Protein AF-A0A0F9HPQ7-F1 (afdb_monomer_lite)

Sequence (73 aa):
MEKKNKKNIDLEMKRNAIENIIRKFSGASKIPVHGGMFKVVVGRMILNAIVSEVIGSKFIIKKMPGSPVYLGK

pLDDT: mean 86.3, std 13.56, range [44.91, 97.44]

Radius of gyration: 15.59 Å; chains: 1; bounding box: 44×23×39 Å

Organism: NCBI:txid412755

Structure (mmCIF, N/CA/C/O backbone):
data_AF-A0A0F9HPQ7-F1
#
_entry.id   AF-A0A0F9HPQ7-F1
#
loop_
_atom_site.group_PDB
_atom_site.id
_atom_site.type_symbol
_atom_site.label_atom_id
_atom_site.label_alt_id
_atom_site.label_comp_id
_atom_site.label_asym_id
_atom_site.label_entity_id
_atom_site.label_seq_id
_atom_site.pdbx_PDB_ins_code
_atom_site.Cartn_x
_atom_site.Cartn_y
_atom_site.Cartn_z
_atom_site.occupancy
_atom_site.B_iso_or_equiv
_atom_site.auth_seq_id
_atom_site.auth_comp_id
_atom_site.auth_asym_id
_atom_site.auth_atom_id
_atom_site.pdbx_PDB_model_num
ATOM 1 N N . MET A 1 1 ? 9.897 12.375 -26.492 1.00 44.91 1 MET A N 1
ATOM 2 C CA . MET A 1 1 ? 9.444 12.022 -25.126 1.00 44.91 1 MET A CA 1
ATOM 3 C C . MET A 1 1 ? 8.108 11.301 -25.249 1.00 44.91 1 MET A C 1
ATOM 5 O O . MET A 1 1 ? 7.104 11.947 -25.518 1.00 44.91 1 MET A O 1
ATOM 9 N N . GLU A 1 2 ? 8.094 9.972 -25.164 1.00 47.97 2 GLU A N 1
ATOM 10 C CA . GLU A 1 2 ? 6.876 9.174 -25.353 1.00 47.97 2 GLU A CA 1
ATOM 11 C C . GLU A 1 2 ? 5.995 9.260 -24.094 1.00 47.97 2 GLU A C 1
ATOM 13 O O . GLU A 1 2 ? 6.320 8.713 -23.037 1.00 47.97 2 GLU A O 1
ATOM 18 N N . LYS A 1 3 ? 4.895 10.016 -24.171 1.00 55.50 3 LYS A N 1
ATOM 19 C CA . LYS A 1 3 ? 3.912 10.108 -23.086 1.00 55.50 3 LYS A CA 1
ATOM 20 C C . LYS A 1 3 ? 3.140 8.786 -23.027 1.00 55.50 3 LYS A C 1
ATOM 22 O O . LYS A 1 3 ? 2.228 8.570 -23.817 1.00 55.50 3 LYS A O 1
ATOM 27 N N . LYS A 1 4 ? 3.490 7.899 -22.086 1.00 63.59 4 LYS A N 1
ATOM 28 C CA . LYS A 1 4 ? 2.688 6.697 -21.799 1.00 63.59 4 LYS A CA 1
ATOM 29 C C . LYS 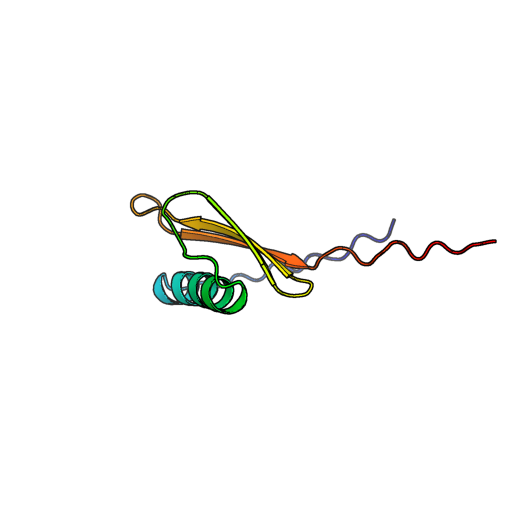A 1 4 ? 1.258 7.114 -21.453 1.00 63.59 4 LYS A C 1
ATOM 31 O O . LYS A 1 4 ? 1.040 7.822 -20.472 1.00 63.59 4 LYS A O 1
ATOM 36 N N . ASN A 1 5 ? 0.298 6.663 -22.254 1.00 60.97 5 ASN A N 1
ATOM 37 C CA . ASN A 1 5 ? -1.115 6.973 -22.080 1.00 60.97 5 ASN A CA 1
ATOM 38 C C . ASN A 1 5 ? -1.618 6.349 -20.763 1.00 60.97 5 ASN A C 1
ATOM 40 O O . ASN A 1 5 ? -1.707 5.126 -20.632 1.00 60.97 5 ASN A O 1
ATOM 44 N N . LYS A 1 6 ? -1.885 7.176 -19.744 1.00 71.38 6 LYS A N 1
ATOM 45 C CA . LYS A 1 6 ? -2.394 6.724 -18.442 1.00 71.38 6 LYS A CA 1
ATOM 46 C C . LYS A 1 6 ? -3.903 6.514 -18.561 1.00 71.38 6 LYS A C 1
ATOM 48 O O . LYS A 1 6 ? -4.668 7.466 -18.448 1.00 71.38 6 LYS A O 1
ATOM 53 N N . LYS A 1 7 ? -4.332 5.271 -18.790 1.00 80.75 7 LYS A N 1
ATOM 54 C CA . LYS A 1 7 ? -5.755 4.913 -18.745 1.00 80.75 7 LYS A CA 1
ATOM 55 C C . LYS A 1 7 ? -6.221 4.945 -17.291 1.00 80.75 7 LYS A C 1
ATOM 57 O O . LYS A 1 7 ? -5.782 4.127 -16.485 1.00 80.75 7 LYS A O 1
ATOM 62 N N . ASN A 1 8 ? -7.071 5.911 -16.958 1.00 81.69 8 ASN A N 1
ATOM 63 C CA . ASN A 1 8 ? -7.765 5.916 -15.678 1.00 81.69 8 ASN A CA 1
ATOM 64 C C . ASN A 1 8 ? -8.919 4.916 -15.766 1.00 81.69 8 ASN A C 1
ATOM 66 O O . ASN A 1 8 ? -9.615 4.850 -16.779 1.00 81.69 8 ASN A O 1
ATOM 70 N N . ILE A 1 9 ? -9.068 4.111 -14.725 1.00 87.31 9 ILE A N 1
ATOM 71 C CA . ILE A 1 9 ? -10.167 3.166 -14.580 1.00 87.31 9 ILE A CA 1
ATOM 72 C C . ILE A 1 9 ? -10.886 3.593 -13.312 1.00 87.31 9 ILE A C 1
ATOM 74 O O . ILE A 1 9 ? -10.229 3.773 -12.285 1.00 87.31 9 ILE A O 1
ATOM 78 N N . ASP A 1 10 ? -12.196 3.787 -13.408 1.00 81.06 10 ASP A N 1
ATOM 79 C CA . ASP A 1 10 ? -13.027 3.990 -12.232 1.00 81.06 10 ASP A CA 1
ATOM 80 C C . ASP A 1 10 ? -13.309 2.623 -11.610 1.00 81.06 10 ASP A C 1
ATOM 82 O O . ASP A 1 10 ? -13.807 1.712 -12.277 1.00 81.06 10 ASP A O 1
ATOM 86 N N . LEU A 1 11 ? -12.841 2.431 -10.382 1.00 85.00 11 LEU A N 1
ATOM 87 C CA . LEU A 1 11 ? -12.807 1.129 -9.732 1.00 85.00 11 LEU A CA 1
ATOM 88 C C . LEU A 1 11 ? -13.057 1.339 -8.245 1.00 85.00 11 LEU A C 1
ATOM 90 O O . LEU A 1 11 ? -12.195 1.830 -7.515 1.00 85.00 11 LEU A O 1
ATOM 94 N N . GLU A 1 12 ? -14.251 0.967 -7.801 1.00 88.06 12 GLU A N 1
ATOM 95 C CA . GLU A 1 12 ? -14.618 1.044 -6.396 1.00 88.06 12 GLU A CA 1
ATOM 96 C C . GLU A 1 12 ? -14.073 -0.179 -5.649 1.00 88.06 12 GLU A C 1
ATOM 98 O O . GLU A 1 12 ? -14.287 -1.330 -6.037 1.00 88.06 12 GLU A O 1
ATOM 103 N N . MET A 1 13 ? -13.330 0.061 -4.567 1.00 86.38 13 MET A N 1
ATOM 104 C CA . MET A 1 13 ? -12.731 -0.996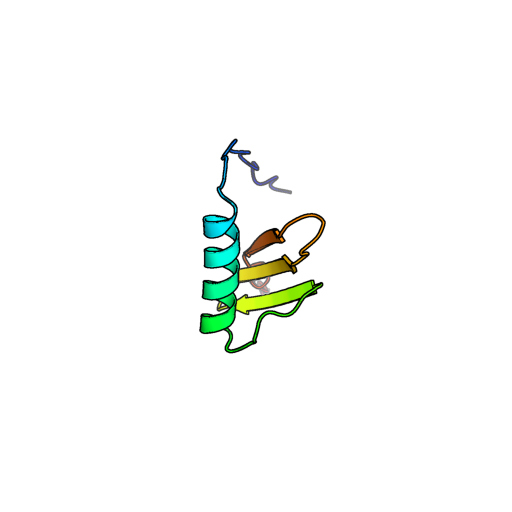 -3.756 1.00 86.38 13 MET A CA 1
ATOM 105 C C . MET A 1 13 ? -13.231 -0.928 -2.319 1.00 86.38 13 MET A C 1
ATOM 107 O O . MET A 1 13 ? -13.106 0.094 -1.647 1.00 86.38 13 MET A O 1
ATOM 111 N N . LYS A 1 14 ? -13.712 -2.065 -1.804 1.00 92.75 14 LYS A N 1
ATOM 112 C CA . LYS A 1 14 ? -14.046 -2.214 -0.383 1.00 92.75 14 LYS A CA 1
ATOM 113 C C . LYS A 1 14 ? -12.786 -2.091 0.475 1.00 92.75 14 LYS A C 1
ATOM 115 O O . LYS A 1 14 ? -11.714 -2.563 0.091 1.00 92.75 14 LYS A O 1
ATOM 120 N N . ARG A 1 15 ? -12.941 -1.565 1.691 1.00 88.12 15 ARG A N 1
ATOM 121 C CA . ARG A 1 15 ? -11.861 -1.415 2.682 1.00 88.12 15 ARG A CA 1
ATOM 122 C C . ARG A 1 15 ? -11.033 -2.694 2.871 1.00 88.12 15 ARG A C 1
ATOM 124 O O . ARG A 1 15 ? -9.811 -2.652 2.771 1.00 88.12 15 ARG A O 1
ATOM 131 N N . ASN A 1 16 ? -11.693 -3.844 3.015 1.00 90.69 16 ASN A N 1
ATOM 132 C CA . ASN A 1 16 ? -11.023 -5.139 3.193 1.00 90.69 16 ASN A CA 1
ATOM 133 C C . ASN A 1 16 ? -10.129 -5.517 2.000 1.00 90.69 16 ASN A C 1
ATOM 135 O O . ASN A 1 16 ? -9.107 -6.173 2.174 1.00 90.69 16 ASN A O 1
ATOM 139 N N . ALA A 1 17 ? -10.487 -5.104 0.779 1.00 92.81 17 ALA A N 1
ATOM 140 C CA . ALA A 1 17 ? -9.670 -5.369 -0.401 1.00 92.81 17 ALA A CA 1
ATOM 141 C C . ALA A 1 17 ? -8.374 -4.545 -0.373 1.00 92.81 17 ALA A C 1
ATOM 143 O O . ALA A 1 17 ? -7.304 -5.075 -0.675 1.00 92.81 17 ALA A O 1
ATOM 144 N N . ILE A 1 18 ? -8.461 -3.279 0.047 1.00 92.94 18 ILE A N 1
ATOM 145 C CA . ILE A 1 18 ? -7.302 -2.399 0.236 1.00 92.94 18 ILE A CA 1
ATOM 146 C C . ILE A 1 18 ? -6.368 -2.979 1.305 1.00 92.94 18 ILE A C 1
ATOM 148 O O . ILE A 1 18 ? -5.168 -3.133 1.070 1.00 92.94 18 ILE A O 1
ATOM 152 N N . GLU A 1 19 ? -6.921 -3.363 2.454 1.00 92.88 19 GLU A N 1
ATOM 153 C CA . GLU A 1 19 ? -6.153 -3.950 3.554 1.00 92.88 19 GLU A CA 1
ATOM 154 C C . GLU A 1 19 ? -5.495 -5.276 3.146 1.00 92.88 19 GLU A C 1
ATOM 156 O O . GLU A 1 19 ? -4.318 -5.496 3.434 1.00 92.88 19 GLU A O 1
ATOM 161 N N . ASN A 1 20 ? -6.199 -6.124 2.389 1.00 95.00 20 ASN A N 1
ATOM 162 C CA . ASN A 1 20 ? -5.640 -7.366 1.853 1.00 95.00 20 ASN A CA 1
ATOM 163 C C . ASN A 1 20 ? -4.463 -7.123 0.901 1.00 95.00 20 ASN A C 1
ATOM 165 O O . ASN A 1 20 ? -3.500 -7.891 0.923 1.00 95.00 20 ASN A O 1
ATOM 169 N N . ILE A 1 21 ? -4.498 -6.070 0.078 1.00 94.69 21 ILE A N 1
ATOM 170 C CA . ILE A 1 21 ? -3.358 -5.709 -0.778 1.00 94.69 21 ILE A CA 1
ATOM 171 C C . ILE A 1 21 ? -2.160 -5.327 0.086 1.00 94.69 21 ILE A C 1
ATOM 173 O O . ILE A 1 21 ? -1.078 -5.884 -0.096 1.00 94.69 21 ILE A O 1
ATOM 177 N N . ILE A 1 22 ? -2.347 -4.433 1.058 1.00 95.31 22 ILE A N 1
ATOM 178 C CA . ILE A 1 22 ? -1.260 -3.981 1.937 1.00 95.31 22 ILE A CA 1
ATOM 179 C C . ILE A 1 22 ? -0.665 -5.172 2.714 1.00 95.31 22 ILE A C 1
ATOM 181 O O . ILE A 1 22 ? 0.557 -5.328 2.758 1.00 95.31 22 ILE A O 1
ATOM 185 N N . ARG A 1 23 ? -1.510 -6.077 3.230 1.00 95.25 23 ARG A N 1
ATOM 186 C CA . ARG A 1 23 ? -1.082 -7.311 3.915 1.00 95.25 23 ARG A CA 1
ATOM 187 C C . ARG A 1 23 ? -0.296 -8.260 3.011 1.00 95.25 23 ARG A C 1
ATOM 189 O O . ARG A 1 23 ? 0.694 -8.828 3.461 1.00 95.25 23 ARG A O 1
ATOM 196 N N . LYS A 1 24 ? -0.676 -8.413 1.737 1.00 96.31 24 LYS A N 1
ATOM 197 C CA . LYS A 1 24 ? 0.089 -9.229 0.773 1.00 96.31 24 LYS A CA 1
ATOM 198 C C . LYS A 1 24 ? 1.503 -8.688 0.569 1.00 96.31 24 LYS A C 1
ATOM 200 O O . LYS A 1 24 ? 2.453 -9.466 0.558 1.00 96.31 24 LYS A O 1
ATOM 205 N N . PHE A 1 25 ? 1.651 -7.370 0.443 1.00 96.81 25 PHE A N 1
ATOM 206 C CA . PHE A 1 25 ? 2.971 -6.746 0.333 1.00 96.81 25 PHE A CA 1
ATOM 207 C C . PHE A 1 25 ? 3.781 -6.889 1.622 1.00 96.81 25 PHE A C 1
ATOM 209 O O . PHE A 1 25 ? 4.962 -7.197 1.539 1.00 96.81 25 PHE A O 1
ATOM 216 N N . SER A 1 26 ? 3.145 -6.743 2.786 1.00 96.44 26 SER A N 1
ATOM 217 C CA . SER A 1 26 ? 3.771 -6.979 4.093 1.00 96.44 26 SER A CA 1
ATOM 218 C C . SER A 1 26 ? 4.287 -8.407 4.259 1.00 96.44 26 SER A C 1
ATOM 220 O O . SER A 1 26 ? 5.444 -8.594 4.633 1.00 96.44 26 SER A O 1
ATOM 222 N N . GLY A 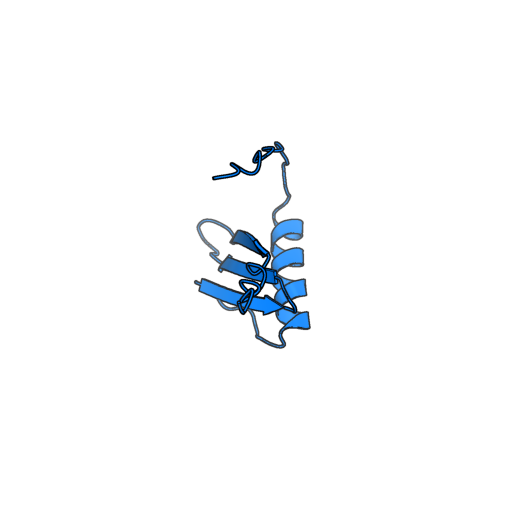1 27 ? 3.479 -9.412 3.909 1.00 97.44 27 GLY A N 1
ATOM 223 C CA . GLY A 1 27 ? 3.903 -10.812 3.943 1.00 97.44 27 GLY A CA 1
ATOM 224 C C . GLY A 1 27 ? 5.053 -11.095 2.976 1.00 97.44 27 GLY A C 1
ATOM 225 O O . GLY A 1 27 ? 6.022 -11.755 3.343 1.00 97.44 27 GLY A O 1
ATOM 226 N N . ALA A 1 28 ? 4.989 -10.541 1.762 1.00 97.12 28 ALA A N 1
ATOM 227 C CA . ALA A 1 28 ? 6.030 -10.727 0.755 1.00 97.12 28 ALA A CA 1
ATOM 228 C C . ALA A 1 28 ? 7.347 -10.016 1.110 1.00 97.12 28 ALA A C 1
ATOM 230 O O . ALA A 1 28 ? 8.420 -10.553 0.846 1.00 97.12 28 ALA A O 1
ATOM 231 N N . SER A 1 29 ? 7.284 -8.825 1.714 1.00 96.00 29 SER A N 1
ATOM 232 C CA . SER A 1 29 ? 8.473 -8.082 2.144 1.00 96.00 29 SER A CA 1
ATOM 233 C C . SER A 1 29 ? 8.991 -8.519 3.513 1.00 96.00 29 SER A C 1
ATOM 235 O O . SER A 1 29 ? 10.078 -8.098 3.896 1.00 96.00 29 SER A O 1
ATOM 237 N N . LYS A 1 30 ? 8.218 -9.322 4.261 1.00 94.62 30 LYS A N 1
ATOM 238 C CA . LYS A 1 30 ? 8.451 -9.660 5.676 1.00 94.62 30 LYS A CA 1
ATOM 239 C C . LYS A 1 30 ? 8.560 -8.426 6.584 1.00 94.62 30 LYS A C 1
ATOM 241 O O . LYS A 1 30 ? 9.223 -8.471 7.614 1.00 94.62 30 LYS A O 1
ATOM 246 N N . ILE A 1 31 ? 7.914 -7.321 6.201 1.00 94.25 31 ILE A N 1
ATOM 247 C CA . ILE A 1 31 ? 7.900 -6.076 6.984 1.00 94.25 31 ILE A CA 1
ATOM 248 C C . ILE A 1 31 ? 6.491 -5.907 7.551 1.00 94.25 31 ILE A C 1
ATOM 250 O O . ILE A 1 31 ? 5.542 -5.875 6.762 1.00 94.25 31 ILE A O 1
ATOM 254 N N . PRO A 1 32 ? 6.324 -5.802 8.879 1.00 93.12 32 PRO A N 1
ATOM 255 C CA . PRO A 1 32 ? 5.015 -5.610 9.490 1.00 93.12 32 PRO A CA 1
ATOM 256 C C . PRO A 1 32 ? 4.407 -4.257 9.099 1.00 93.12 32 PRO A C 1
ATOM 258 O O . PRO A 1 32 ? 5.104 -3.258 8.922 1.00 93.12 32 PRO A O 1
ATOM 261 N N . VAL A 1 33 ? 3.084 -4.232 8.955 1.00 92.88 33 VAL A N 1
ATOM 262 C CA . VAL A 1 33 ? 2.332 -2.997 8.712 1.00 92.88 33 VAL A CA 1
ATOM 263 C C . VAL A 1 33 ? 2.075 -2.308 10.047 1.00 92.88 33 VAL A C 1
ATOM 265 O O . VAL A 1 33 ? 1.509 -2.919 10.950 1.00 92.88 33 VAL A O 1
ATOM 268 N N . HIS A 1 34 ? 2.426 -1.029 10.141 1.00 87.62 34 HIS A N 1
ATOM 269 C CA . HIS A 1 34 ? 2.091 -0.168 11.274 1.00 87.62 34 HIS A CA 1
ATOM 270 C C . HIS A 1 34 ? 1.278 1.042 10.807 1.00 87.62 34 HIS A C 1
ATOM 272 O O . HIS A 1 34 ? 1.257 1.365 9.615 1.00 87.62 34 HIS A O 1
ATOM 278 N N . GLY A 1 35 ? 0.593 1.699 11.747 1.00 90.06 35 GLY A N 1
ATOM 279 C CA . GLY A 1 35 ? -0.101 2.956 11.479 1.00 90.06 35 GLY A CA 1
ATOM 280 C C . GLY A 1 35 ? 0.866 4.022 10.958 1.00 90.06 35 GLY A C 1
ATOM 281 O O . GLY A 1 35 ? 2.007 4.115 11.408 1.00 90.06 35 GLY A O 1
ATOM 282 N N . GLY A 1 36 ? 0.415 4.817 9.990 1.00 91.69 36 GLY A N 1
ATOM 283 C CA . GLY A 1 36 ? 1.231 5.817 9.307 1.00 91.69 36 GLY A CA 1
ATOM 284 C C . GLY A 1 36 ? 1.708 5.356 7.931 1.00 91.69 36 GLY A C 1
ATOM 285 O O . GLY A 1 36 ? 0.937 4.810 7.141 1.00 91.69 36 GLY A O 1
ATOM 286 N N . MET A 1 37 ? 2.964 5.651 7.594 1.00 93.56 37 MET A N 1
ATOM 287 C CA . MET A 1 37 ? 3.512 5.401 6.260 1.00 93.56 37 MET A CA 1
ATOM 288 C C . MET A 1 37 ? 4.124 4.002 6.159 1.00 93.56 37 MET A C 1
ATOM 290 O O . MET A 1 37 ? 5.040 3.654 6.898 1.00 93.56 37 MET A O 1
ATOM 294 N N . PHE A 1 38 ? 3.676 3.233 5.172 1.00 95.56 38 PHE A N 1
ATOM 295 C CA . PHE A 1 38 ? 4.194 1.911 4.849 1.00 95.56 38 PHE A CA 1
ATOM 296 C C . PHE A 1 38 ? 4.735 1.908 3.417 1.00 95.56 38 PHE A C 1
ATOM 298 O O . PHE A 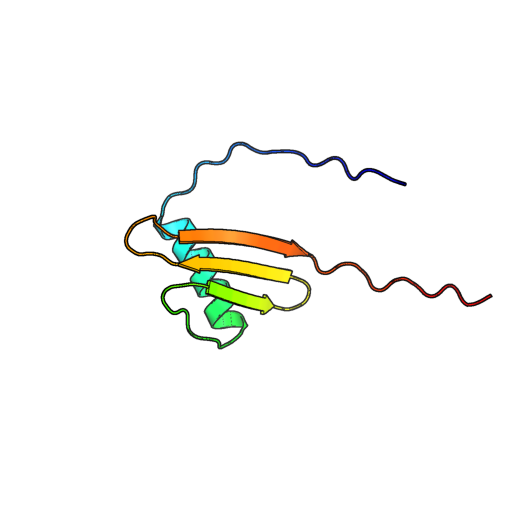1 38 ? 3.979 1.892 2.444 1.00 95.56 38 PHE A O 1
ATOM 305 N N . LYS A 1 39 ? 6.062 1.959 3.274 1.00 95.19 39 LYS A N 1
ATOM 306 C CA . LYS A 1 39 ? 6.750 1.930 1.977 1.00 95.19 39 LYS A CA 1
ATOM 307 C C . LYS A 1 39 ? 7.591 0.668 1.881 1.00 95.19 39 LYS A C 1
ATOM 309 O O . LYS A 1 39 ? 8.501 0.479 2.680 1.00 95.19 39 LYS A O 1
ATOM 314 N N . VAL A 1 40 ? 7.322 -0.153 0.871 1.00 95.88 40 VAL A N 1
ATOM 315 C CA . VAL A 1 40 ? 8.056 -1.403 0.644 1.00 95.88 40 VAL A CA 1
ATOM 316 C C . VAL A 1 40 ? 8.279 -1.657 -0.839 1.00 95.88 40 VAL A C 1
ATOM 318 O O . VAL A 1 40 ? 7.541 -1.170 -1.700 1.00 95.88 40 VAL A O 1
ATOM 321 N N . VAL A 1 41 ? 9.305 -2.447 -1.134 1.00 95.19 41 VAL A N 1
ATOM 322 C CA . VAL A 1 41 ? 9.602 -2.936 -2.477 1.00 95.19 41 VAL A CA 1
ATOM 323 C C . VAL A 1 41 ? 9.478 -4.452 -2.473 1.00 95.19 41 VAL A C 1
ATOM 325 O O . VAL A 1 41 ? 10.066 -5.118 -1.628 1.00 95.19 41 VAL A O 1
ATOM 328 N N . VAL A 1 42 ? 8.722 -4.992 -3.426 1.00 95.44 42 VAL A N 1
ATOM 329 C CA . VAL A 1 42 ? 8.589 -6.435 -3.650 1.00 95.44 42 VAL A CA 1
ATOM 330 C C . VAL A 1 42 ? 8.886 -6.703 -5.121 1.00 95.44 42 VAL A C 1
ATOM 332 O O . VAL A 1 42 ? 8.135 -6.291 -6.010 1.00 95.44 42 VAL A O 1
ATOM 335 N N . GLY A 1 43 ? 10.022 -7.347 -5.392 1.00 93.38 43 GLY A N 1
ATOM 336 C CA . GLY A 1 43 ? 10.536 -7.524 -6.751 1.00 93.38 43 GLY A CA 1
ATOM 337 C C . GLY A 1 43 ? 10.739 -6.178 -7.455 1.00 93.38 43 GLY A C 1
ATOM 338 O O . GLY A 1 43 ? 11.495 -5.333 -6.990 1.00 93.38 43 GLY A O 1
ATOM 339 N N . ARG A 1 44 ? 10.032 -5.957 -8.572 1.00 93.25 44 ARG A N 1
ATOM 340 C CA . ARG A 1 44 ? 10.066 -4.700 -9.351 1.00 93.25 44 ARG A CA 1
ATOM 341 C C . ARG A 1 44 ? 8.873 -3.784 -9.064 1.00 93.25 44 ARG A C 1
ATOM 343 O O . ARG A 1 44 ? 8.542 -2.936 -9.894 1.00 93.25 44 ARG A O 1
ATOM 350 N N . MET A 1 45 ? 8.186 -3.971 -7.941 1.00 95.94 45 MET A N 1
ATOM 351 C CA . MET A 1 45 ? 7.039 -3.157 -7.538 1.00 95.94 45 MET A CA 1
ATOM 352 C C . MET A 1 45 ? 7.351 -2.387 -6.262 1.00 95.94 45 MET A C 1
ATOM 354 O O . MET A 1 45 ? 7.869 -2.942 -5.301 1.00 95.94 45 MET A O 1
ATOM 358 N N . ILE A 1 46 ? 6.988 -1.111 -6.255 1.00 95.81 46 ILE A N 1
ATOM 359 C CA . ILE A 1 46 ? 7.118 -0.194 -5.131 1.00 95.81 46 ILE A CA 1
ATOM 360 C C . ILE A 1 46 ? 5.708 0.096 -4.627 1.00 95.81 46 ILE A C 1
ATOM 362 O O . ILE A 1 46 ? 4.911 0.696 -5.354 1.00 95.81 46 ILE A O 1
ATOM 366 N N . LEU A 1 47 ? 5.408 -0.303 -3.395 1.00 96.88 47 LEU A N 1
ATOM 367 C CA . LEU A 1 47 ? 4.183 0.067 -2.696 1.00 96.88 47 LEU A CA 1
ATOM 368 C C . LEU A 1 47 ? 4.472 1.259 -1.783 1.00 96.88 47 LEU A C 1
ATOM 370 O O . LEU A 1 47 ? 5.396 1.218 -0.976 1.00 96.88 47 LEU A O 1
ATOM 374 N N . ASN A 1 48 ? 3.650 2.299 -1.889 1.00 96.38 48 ASN A N 1
ATOM 375 C CA . ASN A 1 48 ? 3.556 3.368 -0.901 1.00 96.38 48 ASN A CA 1
ATOM 376 C C . ASN A 1 48 ? 2.136 3.365 -0.353 1.00 96.38 48 ASN A C 1
ATOM 378 O O . ASN A 1 48 ? 1.211 3.667 -1.103 1.00 96.38 48 ASN A O 1
ATOM 382 N N . ALA A 1 49 ? 1.960 3.029 0.915 1.00 96.19 49 ALA A N 1
ATOM 383 C CA . ALA A 1 49 ? 0.674 3.044 1.586 1.00 96.19 49 ALA A CA 1
ATOM 384 C C . ALA A 1 49 ? 0.690 4.004 2.778 1.00 96.19 49 ALA A C 1
ATOM 386 O O . ALA A 1 49 ? 1.716 4.204 3.425 1.00 96.19 49 ALA A O 1
ATOM 387 N N . ILE A 1 50 ? -0.462 4.604 3.041 1.00 94.69 50 ILE A N 1
ATOM 388 C CA . ILE A 1 50 ? -0.773 5.337 4.261 1.00 94.69 50 ILE A CA 1
ATOM 389 C C . ILE A 1 50 ? -1.870 4.534 4.943 1.00 94.69 50 ILE A C 1
ATOM 391 O O . ILE A 1 50 ? -2.934 4.330 4.356 1.00 94.69 50 ILE A O 1
ATOM 395 N N . VAL A 1 51 ? -1.598 4.065 6.153 1.00 93.94 51 VAL A N 1
ATOM 396 C CA . VAL A 1 51 ? -2.523 3.294 6.978 1.00 93.94 51 VAL A CA 1
ATOM 397 C C . VAL A 1 51 ? -2.997 4.202 8.101 1.00 93.94 51 VAL A C 1
ATOM 399 O O . VAL A 1 51 ? -2.209 4.612 8.949 1.00 93.94 51 VAL A O 1
ATOM 402 N N . SER A 1 52 ? -4.278 4.554 8.086 1.00 91.88 52 SER A N 1
ATOM 403 C CA . SER A 1 52 ? -4.896 5.391 9.111 1.00 91.88 52 SER A CA 1
ATOM 404 C C . SER A 1 52 ? -6.225 4.796 9.542 1.00 91.88 52 SER A C 1
ATOM 406 O O . SER A 1 52 ? -7.026 4.367 8.711 1.00 91.88 52 SER A O 1
ATOM 408 N N . GLU A 1 53 ? -6.467 4.813 10.847 1.00 88.56 53 GLU A N 1
ATOM 409 C CA . GLU A 1 53 ? -7.749 4.418 11.427 1.00 88.56 53 GLU A CA 1
ATOM 410 C C . GLU A 1 53 ? -8.824 5.495 11.224 1.00 88.56 53 GLU A C 1
ATOM 412 O O . GLU A 1 53 ? -9.996 5.159 11.088 1.00 88.56 53 GLU A O 1
ATOM 417 N N . VAL A 1 54 ? -8.417 6.768 11.122 1.00 90.44 54 VAL A N 1
ATOM 418 C CA . VAL A 1 54 ? -9.323 7.926 11.024 1.00 90.44 54 VAL A CA 1
ATOM 419 C C . VAL A 1 54 ? -9.780 8.169 9.586 1.00 90.44 54 VAL A C 1
ATOM 421 O O . VAL A 1 54 ? -10.971 8.302 9.329 1.00 90.44 54 VAL A O 1
ATOM 424 N N . ILE A 1 55 ? -8.844 8.217 8.629 1.00 87.81 55 ILE A N 1
ATOM 425 C CA . ILE A 1 55 ? -9.146 8.547 7.219 1.00 87.81 55 ILE A CA 1
ATOM 426 C C . ILE A 1 55 ? -9.189 7.319 6.298 1.00 87.81 55 ILE A C 1
ATOM 428 O O . ILE A 1 55 ? -9.355 7.454 5.083 1.00 87.81 55 ILE A O 1
ATOM 432 N N . GLY A 1 56 ? -9.004 6.124 6.863 1.00 88.62 56 GLY A N 1
ATOM 433 C CA . GLY A 1 56 ? -8.851 4.881 6.117 1.00 88.62 56 GLY A CA 1
ATOM 434 C C . GLY A 1 56 ? -7.476 4.729 5.460 1.00 88.62 56 GLY A C 1
ATOM 435 O O . GLY A 1 56 ? -6.612 5.607 5.509 1.00 88.62 56 GLY A O 1
ATOM 436 N N . SER A 1 57 ? -7.264 3.573 4.832 1.00 93.62 57 SER A N 1
ATOM 437 C CA . SER A 1 57 ? -5.999 3.254 4.167 1.00 93.62 57 SER A CA 1
ATOM 438 C C . SER A 1 57 ? -6.002 3.678 2.700 1.00 93.62 57 SER A C 1
ATOM 440 O O . SER A 1 57 ? -6.979 3.467 1.982 1.00 93.62 57 SER A O 1
ATOM 442 N N . LYS A 1 58 ? -4.882 4.229 2.229 1.00 93.06 58 LYS A N 1
ATOM 443 C CA . LYS A 1 58 ? -4.658 4.610 0.825 1.00 93.06 58 LYS A CA 1
ATOM 444 C C . LYS A 1 58 ? -3.329 4.047 0.352 1.00 93.06 58 LYS A C 1
ATOM 446 O O . LYS A 1 58 ? -2.398 3.937 1.143 1.00 93.06 58 LYS A O 1
ATOM 451 N N . PHE A 1 59 ? -3.207 3.721 -0.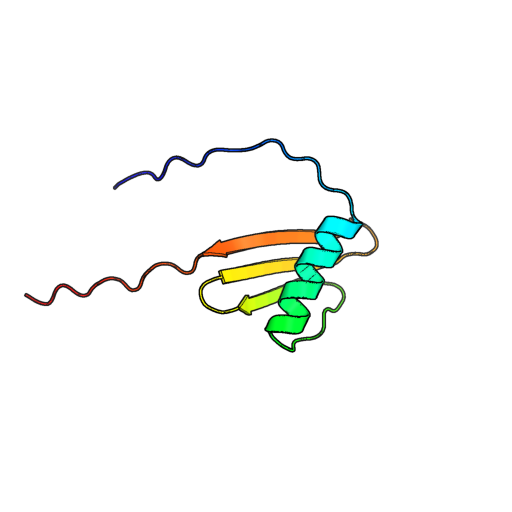931 1.00 95.00 59 PHE A N 1
ATOM 452 C CA . PHE A 1 59 ? -1.941 3.233 -1.469 1.00 95.00 59 PHE A CA 1
ATOM 453 C C . PHE A 1 59 ? -1.702 3.613 -2.928 1.00 95.00 59 PHE A C 1
ATOM 455 O O . PHE A 1 59 ? -2.618 3.936 -3.679 1.00 95.00 59 PHE A O 1
ATOM 462 N N . ILE A 1 60 ? -0.434 3.535 -3.325 1.00 95.12 60 ILE A N 1
ATOM 463 C CA . ILE A 1 60 ? 0.046 3.691 -4.692 1.00 95.12 60 ILE A CA 1
ATOM 464 C C . ILE A 1 60 ? 1.039 2.562 -4.963 1.00 95.12 60 ILE A C 1
ATOM 466 O O . ILE A 1 60 ? 2.057 2.453 -4.277 1.00 95.12 60 ILE A O 1
ATOM 470 N N . ILE A 1 61 ? 0.778 1.764 -5.998 1.00 94.69 61 ILE A N 1
ATOM 471 C CA . ILE A 1 61 ? 1.735 0.785 -6.525 1.00 94.69 61 ILE A CA 1
ATOM 472 C C . ILE A 1 61 ? 2.369 1.364 -7.785 1.00 94.69 61 ILE A C 1
ATOM 474 O O . ILE A 1 61 ? 1.675 1.788 -8.711 1.00 94.69 61 ILE A O 1
ATOM 478 N N . LYS A 1 62 ? 3.699 1.372 -7.833 1.00 94.38 62 LYS A N 1
ATOM 479 C CA . LYS A 1 62 ? 4.477 1.760 -9.014 1.00 94.38 62 LYS A CA 1
ATOM 480 C C . LYS A 1 62 ? 5.368 0.603 -9.436 1.00 94.38 62 LYS A C 1
ATOM 482 O O . LYS A 1 62 ? 5.931 -0.084 -8.592 1.00 94.38 62 LYS A O 1
ATOM 487 N N . LYS A 1 63 ? 5.543 0.404 -10.741 1.00 92.19 63 LYS A N 1
ATOM 488 C CA . LYS A 1 63 ? 6.637 -0.435 -11.245 1.00 92.19 63 LYS A CA 1
ATOM 489 C C . LYS A 1 63 ? 7.942 0.347 -11.105 1.00 92.19 63 LYS A C 1
ATOM 491 O O . LYS A 1 63 ? 7.954 1.551 -11.363 1.00 92.19 63 LYS A O 1
ATOM 496 N N . MET A 1 64 ? 9.019 -0.323 -10.709 1.00 90.38 64 MET A N 1
ATOM 497 C CA . MET A 1 64 ? 10.356 0.254 -10.796 1.00 90.38 64 MET A CA 1
ATOM 498 C C . MET A 1 64 ? 10.619 0.678 -12.244 1.00 90.38 64 MET A C 1
ATOM 500 O O . MET A 1 64 ? 10.273 -0.077 -13.164 1.00 90.38 64 MET A O 1
ATOM 504 N N . PRO A 1 65 ? 11.220 1.858 -12.464 1.00 83.81 65 PRO A N 1
ATOM 505 C CA . PRO A 1 65 ? 11.725 2.199 -13.783 1.00 83.81 65 PRO A CA 1
ATOM 506 C C . PRO A 1 65 ? 12.686 1.092 -14.236 1.00 83.81 65 PRO A C 1
ATOM 508 O O . PRO A 1 65 ? 13.408 0.509 -13.426 1.00 83.81 65 PRO A O 1
ATOM 511 N N . GLY A 1 66 ? 12.648 0.740 -15.523 1.00 73.12 66 GLY A N 1
ATOM 512 C CA . GLY A 1 66 ? 13.704 -0.098 -16.088 1.00 73.12 66 GLY A CA 1
ATOM 513 C C . GLY A 1 66 ? 15.050 0.581 -15.858 1.00 73.12 66 GLY A C 1
ATOM 514 O O . GLY A 1 66 ? 15.111 1.812 -15.844 1.00 73.12 66 GLY A O 1
ATOM 515 N N . SER A 1 67 ? 16.112 -0.200 -15.659 1.00 67.94 67 SER A N 1
ATOM 516 C CA . SER A 1 67 ? 17.463 0.349 -15.728 1.00 67.94 67 SER A CA 1
ATOM 517 C C . SER A 1 67 ? 17.590 1.114 -17.050 1.00 67.94 67 SER A C 1
ATOM 519 O O . SER A 1 67 ? 17.167 0.567 -18.077 1.00 67.94 67 SER A O 1
ATOM 521 N N . PRO A 1 68 ? 18.122 2.350 -17.068 1.00 64.06 68 PRO A N 1
ATOM 522 C CA . PRO A 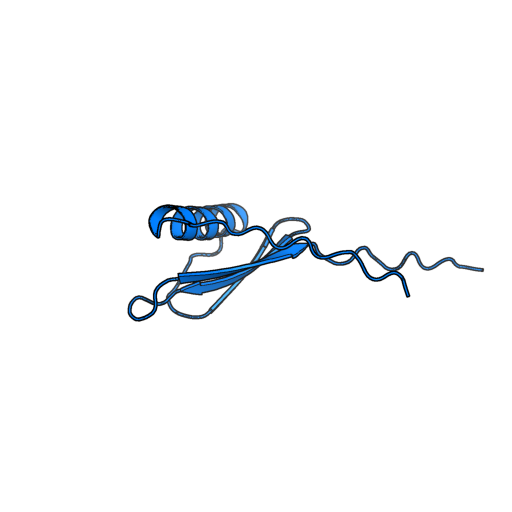1 68 ? 18.545 2.929 -18.331 1.00 64.06 68 PRO A CA 1
ATOM 523 C C . PRO A 1 68 ? 19.515 1.918 -18.942 1.00 64.06 68 PRO A C 1
ATOM 525 O O . PRO A 1 68 ? 20.501 1.541 -18.311 1.00 64.06 68 PRO A O 1
ATOM 528 N N . VAL A 1 69 ? 19.182 1.382 -20.116 1.00 64.12 69 VAL A N 1
ATOM 529 C CA . VAL A 1 69 ? 20.162 0.629 -20.890 1.00 64.12 69 VAL A CA 1
ATOM 530 C C . VAL A 1 69 ? 21.221 1.664 -21.236 1.00 64.12 69 VAL A C 1
ATOM 532 O O . VAL A 1 69 ? 20.969 2.546 -22.056 1.00 64.12 69 VAL A O 1
ATOM 535 N N . TYR A 1 70 ? 22.362 1.625 -20.547 1.00 64.88 70 TYR A N 1
ATOM 536 C CA . TYR A 1 70 ? 23.539 2.357 -20.982 1.00 64.88 70 TYR A CA 1
ATOM 537 C C . TYR A 1 70 ? 23.957 1.709 -22.300 1.00 64.88 70 TYR A C 1
ATOM 539 O O . TYR A 1 70 ? 24.663 0.705 -22.318 1.00 64.88 70 TYR A O 1
ATOM 547 N N . LEU A 1 71 ? 23.426 2.236 -23.404 1.00 59.75 71 LEU A N 1
ATOM 548 C CA . LEU A 1 71 ? 23.941 1.987 -24.741 1.00 59.75 71 LEU A CA 1
ATOM 549 C C . LEU A 1 71 ? 25.334 2.614 -24.771 1.00 59.75 71 LEU A C 1
ATOM 551 O O . LEU A 1 71 ? 25.488 3.784 -25.116 1.00 59.75 71 LEU A O 1
ATOM 555 N N . GLY A 1 72 ? 26.325 1.851 -24.308 1.00 60.78 72 GLY A N 1
ATOM 556 C CA . GLY A 1 72 ? 27.724 2.141 -24.568 1.00 60.78 72 GLY A CA 1
ATOM 557 C C . GLY A 1 72 ? 27.904 2.198 -26.079 1.00 60.78 72 GLY A C 1
ATOM 558 O O . GLY A 1 72 ? 27.649 1.210 -26.767 1.00 60.78 72 GLY A O 1
ATOM 559 N N . LYS A 1 73 ? 28.232 3.387 -26.577 1.00 48.97 73 LYS A N 1
ATOM 560 C CA . LYS A 1 73 ? 28.916 3.551 -27.856 1.00 48.97 73 LYS A CA 1
ATOM 561 C C . LYS A 1 73 ? 30.405 3.385 -27.621 1.00 48.97 73 LYS A C 1
ATOM 563 O O . LYS A 1 73 ? 30.854 3.834 -26.542 1.00 48.97 73 LYS A O 1
#

Foldseek 3Di:
DDDDDDDDDDDDDDLVRLVVVLVVQCVQQVNDDDAAWDWDDHPQKIKTKHDDPPPGIDIDIDGHDDDPPPPDD

Secondary structure (DSSP, 8-state):
--------------HHHHHHHHHHHHHHHT----SEEEEEEETTEEEEEEE-TTT--EEEEEEPPPPP-----